Protein AF-A0A6H2CZL3-F1 (afdb_monomer)

Radius of gyration: 19.33 Å; Cα contacts (8 Å, |Δi|>4): 121; chains: 1; bounding box: 74×24×28 Å

Secondary structure (DSSP, 8-state):
------STTSSSSSHHHHHHHHHHHHHHHHHHHHHHHHHHTTSEEE-TTS-EEESSS--SHHHHHHHHHHHHHHHHHHHHHHT--HHHHHHHHHHHHHHHPPTT-EEE-TTS-EEE-

pLDDT: mean 88.23, std 17.45, range [48.12, 98.75]

Mean predicted aligned error: 8.33 Å

Structure (mmCIF, N/CA/C/O backbone):
data_AF-A0A6H2CZL3-F1
#
_entry.id   AF-A0A6H2CZL3-F1
#
loop_
_atom_site.group_PDB
_atom_site.id
_atom_site.type_symbol
_atom_site.label_atom_id
_atom_site.label_alt_id
_atom_site.label_comp_id
_atom_site.label_asym_id
_atom_site.label_entity_id
_atom_site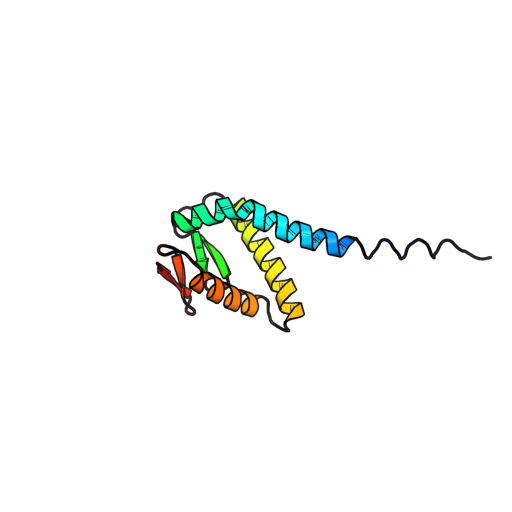.label_seq_id
_atom_site.pdbx_PDB_ins_code
_atom_site.Cartn_x
_atom_site.Cartn_y
_atom_site.Cartn_z
_atom_site.occupancy
_atom_site.B_iso_or_equiv
_atom_site.auth_seq_id
_atom_site.auth_comp_id
_atom_site.auth_asym_id
_atom_site.auth_atom_id
_atom_site.pdbx_PDB_model_num
ATOM 1 N N . MET A 1 1 ? 58.105 10.618 0.635 1.00 48.12 1 MET A N 1
ATOM 2 C CA . MET A 1 1 ? 57.285 10.075 -0.479 1.00 48.12 1 MET A CA 1
ATOM 3 C C . MET A 1 1 ? 57.118 8.583 -0.209 1.00 48.12 1 MET A C 1
ATOM 5 O O . MET A 1 1 ? 58.136 7.954 -0.010 1.00 48.12 1 MET A O 1
ATOM 9 N N . ARG A 1 2 ? 55.956 7.940 -0.112 1.00 48.84 2 ARG A N 1
ATOM 10 C CA . ARG A 1 2 ? 54.573 8.266 -0.472 1.00 48.84 2 ARG A CA 1
ATOM 11 C C . ARG A 1 2 ? 53.651 7.332 0.337 1.00 48.84 2 ARG A C 1
ATOM 13 O O . ARG A 1 2 ? 53.882 6.133 0.362 1.00 48.84 2 ARG A O 1
ATOM 20 N N . SER A 1 3 ? 52.658 7.929 0.997 1.00 53.06 3 SER A N 1
ATOM 21 C CA . SER A 1 3 ? 51.289 7.427 1.203 1.00 53.06 3 SER A CA 1
ATOM 22 C C . SER A 1 3 ? 51.041 5.917 1.077 1.00 53.06 3 SER A C 1
ATOM 24 O O . SER A 1 3 ? 50.919 5.408 -0.037 1.00 53.06 3 SER A O 1
ATOM 26 N N . LEU A 1 4 ? 50.783 5.250 2.206 1.00 49.16 4 LEU A N 1
ATOM 27 C CA . LEU A 1 4 ? 49.970 4.033 2.203 1.00 49.16 4 LEU A CA 1
ATOM 28 C C . LEU A 1 4 ? 48.938 3.966 3.354 1.00 49.16 4 LEU A C 1
ATOM 30 O O . LEU A 1 4 ? 49.002 3.058 4.174 1.00 49.16 4 LEU A O 1
ATOM 34 N N . PRO A 1 5 ? 47.935 4.868 3.406 1.00 51.53 5 PRO A N 1
ATOM 35 C CA . PRO A 1 5 ? 46.680 4.597 4.094 1.00 51.53 5 PRO A CA 1
ATOM 36 C C . PRO A 1 5 ? 45.530 4.631 3.076 1.00 51.53 5 PRO A C 1
ATOM 38 O O . PRO A 1 5 ? 44.722 5.549 3.085 1.00 51.53 5 PRO A O 1
ATOM 41 N N . VAL A 1 6 ? 45.485 3.696 2.120 1.00 51.97 6 VAL A N 1
ATOM 42 C CA . VAL A 1 6 ? 44.396 3.684 1.110 1.00 51.97 6 VAL A CA 1
ATOM 43 C C . VAL A 1 6 ? 43.680 2.332 1.006 1.00 51.97 6 VAL A C 1
ATOM 45 O O . VAL A 1 6 ? 42.554 2.277 0.530 1.00 51.97 6 VAL A O 1
ATOM 48 N N . ILE A 1 7 ? 44.238 1.239 1.535 1.00 51.34 7 ILE A N 1
ATOM 49 C CA . ILE A 1 7 ? 43.672 -0.104 1.290 1.00 51.34 7 ILE A CA 1
ATOM 50 C C . ILE A 1 7 ? 42.625 -0.537 2.343 1.00 51.34 7 ILE A C 1
ATOM 52 O O . ILE A 1 7 ? 41.832 -1.433 2.082 1.00 51.34 7 ILE A O 1
ATOM 56 N N . ILE A 1 8 ? 42.514 0.141 3.494 1.00 49.31 8 ILE A N 1
ATOM 57 C CA . ILE A 1 8 ? 41.542 -0.231 4.551 1.00 49.31 8 ILE A CA 1
ATOM 58 C C . ILE A 1 8 ? 40.159 0.437 4.363 1.00 49.31 8 ILE A C 1
ATOM 60 O O . ILE A 1 8 ? 39.183 0.047 4.998 1.00 49.31 8 ILE A O 1
ATOM 64 N N . ALA A 1 9 ? 40.017 1.391 3.438 1.00 49.97 9 ALA A N 1
ATOM 65 C CA . ALA A 1 9 ? 38.772 2.150 3.265 1.00 49.97 9 ALA A CA 1
ATOM 66 C C . ALA A 1 9 ? 37.742 1.517 2.301 1.00 49.97 9 ALA A C 1
ATOM 68 O O . ALA A 1 9 ? 36.653 2.065 2.147 1.00 49.97 9 ALA A O 1
ATOM 69 N N . LEU A 1 10 ? 38.043 0.382 1.651 1.00 50.00 10 LEU A N 1
ATOM 70 C CA . LEU A 1 10 ? 37.176 -0.168 0.593 1.00 50.00 10 LEU A CA 1
ATOM 71 C C . LEU A 1 10 ? 36.203 -1.274 1.057 1.00 50.00 10 LEU A C 1
ATOM 73 O O . LEU A 1 10 ? 35.234 -1.557 0.359 1.00 50.00 10 LEU A O 1
ATOM 77 N N . CYS A 1 11 ? 36.379 -1.853 2.250 1.00 48.94 11 CYS A N 1
ATOM 78 C CA . CYS A 1 11 ? 35.491 -2.922 2.746 1.00 48.94 11 CYS A CA 1
ATOM 79 C C . CYS A 1 11 ? 34.248 -2.436 3.517 1.00 48.94 11 CYS A C 1
ATOM 81 O O . CYS A 1 11 ? 33.348 -3.234 3.763 1.00 48.94 11 CYS A O 1
ATOM 83 N N . MET A 1 12 ? 34.145 -1.151 3.881 1.00 50.66 12 MET A N 1
ATOM 84 C CA . MET A 1 12 ? 32.988 -0.646 4.646 1.00 50.66 12 MET A CA 1
ATOM 85 C C . MET A 1 12 ? 31.782 -0.240 3.785 1.00 50.66 12 MET A C 1
ATOM 87 O O . MET A 1 12 ? 30.710 0.002 4.331 1.00 50.66 12 MET A O 1
ATOM 91 N N . LEU A 1 13 ? 31.905 -0.181 2.453 1.00 50.97 13 LEU A N 1
ATOM 92 C CA . LEU A 1 13 ? 30.804 0.291 1.598 1.00 50.97 13 LEU A CA 1
ATOM 93 C C . LEU A 1 13 ? 29.764 -0.784 1.232 1.00 50.97 13 LEU A C 1
ATOM 95 O O . LEU A 1 13 ? 28.692 -0.438 0.739 1.00 50.97 13 LEU A O 1
ATOM 99 N N . VAL A 1 14 ? 30.038 -2.072 1.467 1.00 51.72 14 VAL A N 1
ATOM 100 C CA . VAL A 1 14 ? 29.150 -3.169 1.025 1.00 51.72 14 VAL A CA 1
ATOM 101 C C . VAL A 1 14 ? 28.102 -3.554 2.084 1.00 51.72 14 VAL A C 1
ATOM 103 O O . VAL A 1 14 ? 27.072 -4.135 1.749 1.00 51.72 14 VAL A O 1
ATOM 106 N N . THR A 1 15 ? 28.286 -3.183 3.355 1.00 50.38 15 THR A N 1
ATOM 107 C CA . THR A 1 15 ? 27.369 -3.572 4.447 1.00 50.38 15 THR A CA 1
ATOM 108 C C . THR A 1 15 ? 26.112 -2.704 4.552 1.00 50.38 15 THR A C 1
ATOM 110 O O . THR A 1 15 ? 25.101 -3.160 5.084 1.00 50.38 15 THR A O 1
ATOM 113 N N . ALA A 1 16 ? 26.124 -1.480 4.017 1.00 51.66 16 ALA A N 1
ATOM 114 C CA . ALA A 1 16 ? 25.005 -0.546 4.167 1.00 51.66 16 ALA A CA 1
ATOM 115 C C . ALA A 1 16 ? 23.739 -0.987 3.406 1.00 51.66 16 ALA A C 1
ATOM 117 O O . ALA A 1 16 ? 22.630 -0.862 3.921 1.00 51.66 16 ALA A O 1
ATOM 118 N N . VAL A 1 17 ? 23.891 -1.558 2.204 1.00 52.97 17 VAL A N 1
ATOM 119 C CA . VAL A 1 17 ? 22.752 -1.886 1.324 1.00 52.97 17 VAL A CA 1
ATOM 120 C C . VAL A 1 17 ? 21.944 -3.086 1.828 1.00 52.97 17 VAL A C 1
ATOM 122 O O . VAL A 1 17 ? 20.723 -3.108 1.671 1.00 52.97 17 VAL A O 1
ATOM 125 N N . ALA A 1 18 ? 22.596 -4.071 2.453 1.00 52.09 18 ALA A N 1
ATOM 126 C CA . ALA A 1 18 ? 21.909 -5.234 3.016 1.00 52.09 18 ALA A CA 1
ATOM 127 C C . ALA A 1 18 ? 21.042 -4.845 4.228 1.00 52.09 18 ALA A C 1
ATOM 129 O O . ALA A 1 18 ? 19.871 -5.216 4.289 1.00 52.09 18 ALA A O 1
ATOM 130 N N . ALA A 1 19 ? 21.572 -3.995 5.117 1.00 55.66 19 ALA A N 1
ATOM 131 C CA . ALA A 1 19 ? 20.868 -3.537 6.315 1.00 55.66 19 ALA A CA 1
ATOM 132 C C . ALA A 1 19 ? 19.548 -2.801 6.003 1.00 55.66 19 ALA A C 1
ATOM 134 O O . ALA A 1 19 ? 18.569 -2.948 6.729 1.00 55.66 19 ALA A O 1
ATOM 135 N N . GLN A 1 20 ? 19.480 -2.043 4.902 1.00 59.31 20 GLN A N 1
ATOM 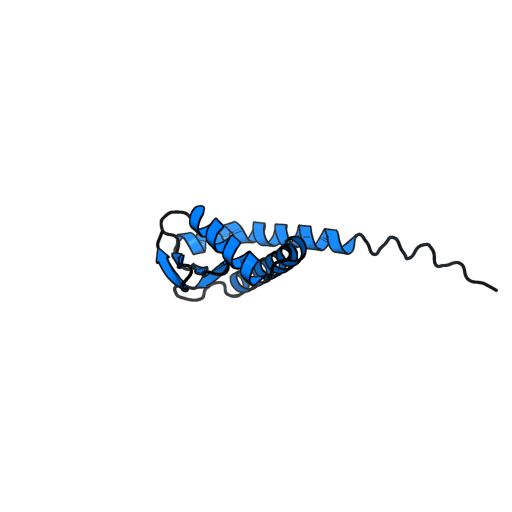136 C CA . GLN A 1 20 ? 18.269 -1.300 4.522 1.00 59.31 20 GLN A CA 1
ATOM 137 C C . GLN A 1 20 ? 17.146 -2.161 3.922 1.00 59.31 20 GLN A C 1
ATOM 139 O O . GLN A 1 20 ? 15.975 -1.784 4.016 1.00 59.31 20 GLN A O 1
ATOM 144 N N . ALA A 1 21 ? 17.466 -3.295 3.292 1.00 61.50 21 ALA A N 1
ATOM 145 C CA . ALA A 1 21 ? 16.453 -4.191 2.732 1.00 61.50 21 ALA A CA 1
ATOM 146 C C . ALA A 1 21 ? 15.767 -5.030 3.821 1.00 61.50 21 ALA A C 1
ATOM 148 O O . ALA A 1 21 ? 14.543 -5.196 3.784 1.00 61.50 21 ALA A O 1
ATOM 149 N N . ASP A 1 22 ? 16.542 -5.507 4.796 1.00 66.00 22 ASP A N 1
ATOM 150 C CA . ASP A 1 22 ? 16.024 -6.262 5.940 1.00 66.00 22 ASP A CA 1
ATOM 151 C C . ASP A 1 22 ? 15.126 -5.382 6.824 1.00 66.00 22 ASP A C 1
ATOM 153 O O . ASP A 1 22 ? 14.004 -5.774 7.152 1.00 66.00 22 ASP A O 1
ATOM 157 N N . ASP A 1 23 ? 15.539 -4.136 7.063 1.00 88.19 23 ASP A N 1
ATOM 158 C CA . ASP A 1 23 ? 14.762 -3.120 7.783 1.00 88.19 23 ASP A CA 1
ATOM 159 C C . ASP A 1 23 ? 13.419 -2.795 7.084 1.00 88.19 23 ASP A C 1
ATOM 161 O O . ASP A 1 23 ? 12.368 -2.710 7.724 1.00 88.19 23 ASP A O 1
ATOM 165 N N . LEU A 1 24 ? 13.384 -2.705 5.745 1.00 92.00 24 LEU A N 1
ATOM 166 C CA . LEU A 1 24 ? 12.129 -2.486 5.007 1.00 92.00 24 LEU A CA 1
ATOM 167 C C . LEU A 1 24 ? 11.114 -3.618 5.232 1.00 92.00 24 LEU A C 1
ATOM 169 O O . LEU A 1 24 ? 9.935 -3.358 5.492 1.00 92.00 24 LEU A O 1
ATOM 173 N N . LYS A 1 25 ? 11.562 -4.872 5.121 1.00 91.06 25 LYS A N 1
ATOM 174 C CA . LYS A 1 25 ? 10.696 -6.041 5.312 1.00 91.06 25 LYS A CA 1
ATOM 175 C C . LYS A 1 25 ? 10.187 -6.114 6.750 1.00 91.06 25 LYS A C 1
ATOM 177 O O . LYS A 1 25 ? 9.006 -6.407 6.958 1.00 91.06 25 LYS A O 1
ATOM 182 N N . GLU A 1 26 ? 11.0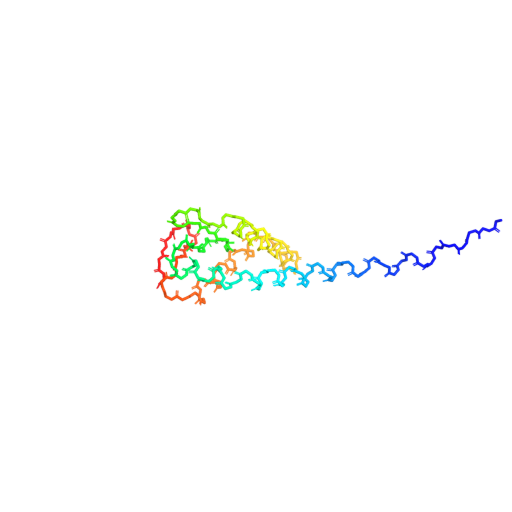48 -5.837 7.722 1.00 95.38 26 GLU A N 1
ATOM 183 C CA . GLU A 1 26 ? 10.685 -5.816 9.137 1.00 95.38 26 GLU A CA 1
ATOM 184 C C . GLU A 1 26 ? 9.600 -4.770 9.419 1.00 95.38 26 GLU A C 1
ATOM 186 O O . GLU A 1 26 ? 8.554 -5.108 9.979 1.00 95.38 26 GLU A O 1
ATOM 191 N N . ARG A 1 27 ? 9.775 -3.527 8.946 1.00 96.38 27 ARG A N 1
ATOM 192 C CA . ARG A 1 27 ? 8.782 -2.455 9.128 1.00 96.38 27 ARG A CA 1
ATOM 193 C C . ARG A 1 27 ? 7.412 -2.800 8.550 1.00 96.38 27 ARG A C 1
ATOM 195 O O . ARG A 1 27 ? 6.400 -2.602 9.224 1.00 96.38 27 ARG A O 1
ATOM 202 N N . MET A 1 28 ? 7.369 -3.326 7.325 1.00 96.94 28 MET A N 1
ATOM 203 C CA . MET A 1 28 ? 6.109 -3.738 6.691 1.00 96.94 28 MET A CA 1
ATOM 204 C C . MET A 1 28 ? 5.454 -4.896 7.454 1.00 96.94 28 MET A C 1
ATOM 206 O O . MET A 1 28 ? 4.249 -4.880 7.698 1.00 96.94 28 MET A O 1
ATOM 210 N N . THR A 1 29 ? 6.249 -5.873 7.900 1.00 96.62 29 THR A N 1
ATOM 211 C CA . THR A 1 29 ? 5.753 -7.006 8.701 1.00 96.62 29 THR A CA 1
ATOM 212 C C . THR A 1 29 ? 5.175 -6.528 10.031 1.00 96.62 29 THR A C 1
ATOM 214 O O . THR A 1 29 ? 4.100 -6.969 10.427 1.00 96.62 29 THR A O 1
ATOM 217 N N . LYS A 1 30 ? 5.838 -5.573 10.690 1.00 97.06 30 LYS A N 1
ATOM 218 C CA . LYS A 1 30 ? 5.389 -4.988 11.957 1.00 97.06 30 LYS A CA 1
ATOM 219 C C . LYS A 1 30 ? 4.059 -4.241 11.829 1.00 97.06 30 LYS A C 1
ATOM 221 O O . LYS A 1 30 ? 3.248 -4.302 12.746 1.00 97.06 30 LYS A O 1
ATOM 226 N N . ARG A 1 31 ? 3.816 -3.543 10.712 1.00 97.62 31 ARG A N 1
ATOM 227 C CA . ARG A 1 31 ? 2.547 -2.827 10.469 1.00 97.62 31 ARG A CA 1
ATOM 228 C C . ARG A 1 31 ? 1.415 -3.738 10.001 1.00 97.62 31 ARG A C 1
ATOM 230 O O . ARG A 1 31 ? 0.253 -3.368 10.154 1.00 97.62 31 ARG A O 1
ATOM 237 N N . LYS A 1 32 ? 1.733 -4.914 9.451 1.00 96.69 32 LYS A N 1
ATOM 238 C CA . LYS A 1 32 ? 0.755 -5.808 8.823 1.00 96.69 32 LYS A CA 1
ATOM 239 C C . LYS A 1 32 ? -0.480 -6.107 9.691 1.00 96.69 32 LYS A C 1
ATOM 241 O O . LYS A 1 32 ? -1.569 -5.951 9.151 1.00 96.69 32 LYS A O 1
ATOM 246 N N . PRO A 1 33 ? -0.380 -6.441 10.994 1.00 97.44 33 PRO A N 1
ATOM 247 C CA . PRO A 1 33 ? -1.571 -6.718 11.802 1.00 97.44 33 PRO A CA 1
ATOM 248 C C . PRO A 1 33 ? -2.541 -5.530 11.881 1.00 97.44 33 PRO A C 1
ATOM 250 O O . PRO A 1 33 ? -3.750 -5.710 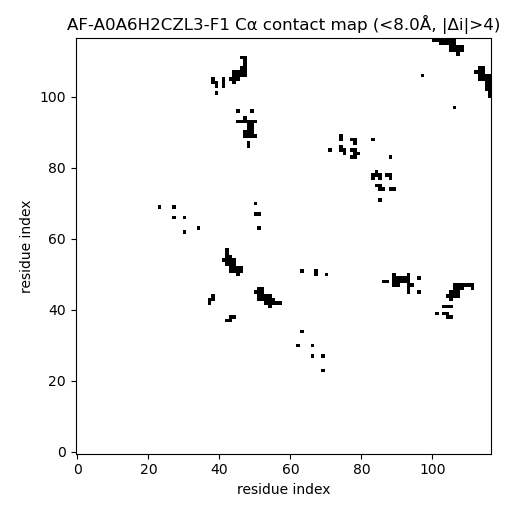11.764 1.00 97.44 33 PRO A O 1
ATOM 253 N N . THR A 1 34 ? -2.019 -4.307 12.026 1.00 96.75 34 THR A N 1
ATOM 254 C CA . THR A 1 34 ? -2.837 -3.085 12.049 1.00 96.75 34 THR A CA 1
ATOM 255 C C . THR A 1 34 ? -3.497 -2.835 10.694 1.00 96.75 34 THR A C 1
ATOM 257 O O . THR A 1 34 ? -4.684 -2.529 10.642 1.00 96.75 34 THR A O 1
ATOM 260 N N . ILE A 1 35 ? -2.751 -2.995 9.596 1.00 97.81 35 ILE A N 1
ATOM 261 C CA . ILE A 1 35 ? -3.287 -2.829 8.237 1.00 97.81 35 ILE A CA 1
ATOM 262 C C . ILE A 1 35 ? -4.369 -3.870 7.937 1.00 97.81 35 ILE A C 1
ATOM 264 O O . ILE A 1 35 ? -5.413 -3.518 7.396 1.00 97.81 35 ILE A O 1
ATOM 268 N N . ASP A 1 36 ? -4.151 -5.129 8.317 1.00 97.44 36 ASP A N 1
ATOM 269 C CA . ASP A 1 36 ? -5.118 -6.208 8.111 1.00 97.44 36 ASP A CA 1
ATOM 270 C C . ASP A 1 36 ? -6.429 -5.930 8.860 1.00 97.44 36 ASP A C 1
ATOM 272 O O . ASP A 1 36 ? -7.503 -6.124 8.294 1.00 97.44 36 ASP A O 1
ATOM 276 N N . ALA A 1 37 ? -6.357 -5.418 10.094 1.00 96.56 37 ALA A N 1
ATOM 277 C CA . ALA A 1 37 ? -7.542 -5.022 10.854 1.00 96.56 37 ALA A CA 1
ATOM 278 C C . ALA A 1 37 ? -8.330 -3.904 10.147 1.00 96.56 37 ALA A C 1
ATOM 280 O O . ALA A 1 37 ? -9.541 -4.024 9.974 1.00 96.56 37 ALA A O 1
ATOM 281 N N . MET A 1 38 ? -7.634 -2.876 9.652 1.00 97.00 38 MET A N 1
ATOM 282 C CA . MET A 1 38 ? -8.251 -1.752 8.935 1.00 97.00 38 MET A CA 1
ATOM 283 C C . MET A 1 38 ? -8.797 -2.133 7.546 1.00 97.00 38 MET A C 1
ATOM 285 O O . MET A 1 38 ? -9.696 -1.481 7.018 1.00 97.00 38 MET A O 1
ATOM 289 N N . LEU A 1 39 ? -8.247 -3.170 6.908 1.00 97.62 39 LEU A N 1
ATOM 290 C CA . LEU A 1 39 ? -8.808 -3.739 5.678 1.00 97.62 39 LEU A CA 1
ATOM 291 C C . LEU A 1 39 ? -10.048 -4.592 5.974 1.00 97.62 39 LEU A C 1
ATOM 293 O O . LEU A 1 39 ? -11.002 -4.579 5.196 1.00 97.62 39 LEU A O 1
ATOM 297 N N . ALA A 1 40 ? -10.039 -5.331 7.086 1.00 96.88 40 ALA A N 1
ATOM 298 C CA . ALA A 1 40 ? -11.146 -6.188 7.499 1.00 96.88 40 ALA A CA 1
ATOM 299 C C . ALA A 1 40 ? -12.376 -5.381 7.941 1.00 96.88 40 ALA A C 1
ATOM 301 O O . ALA A 1 40 ? -13.500 -5.731 7.576 1.00 96.88 40 ALA A O 1
ATOM 302 N N . ASP A 1 41 ? -12.174 -4.286 8.679 1.00 95.38 41 ASP A N 1
ATOM 303 C CA . ASP A 1 41 ? -13.257 -3.385 9.094 1.00 95.38 41 ASP A CA 1
ATOM 304 C C . ASP A 1 41 ? -13.720 -2.426 7.978 1.00 95.38 41 ASP A C 1
ATOM 306 O O . ASP A 1 41 ? -14.747 -1.759 8.105 1.00 95.38 41 ASP A O 1
ATOM 310 N N . GLY A 1 42 ? -13.002 -2.404 6.850 1.00 96.25 42 GLY A N 1
ATOM 311 C CA . GLY A 1 42 ? -13.334 -1.609 5.674 1.00 96.25 42 GLY A CA 1
ATOM 312 C C . GLY A 1 42 ? -12.949 -0.133 5.769 1.00 96.25 42 GLY A C 1
ATOM 313 O O . GLY A 1 42 ? -13.336 0.631 4.885 1.00 96.25 42 GLY A O 1
ATOM 314 N N . THR A 1 43 ? -12.181 0.279 6.782 1.00 96.88 43 THR A N 1
ATOM 315 C CA . THR A 1 43 ? -11.572 1.618 6.867 1.00 96.88 43 THR A CA 1
ATOM 316 C C . THR A 1 43 ? -10.659 1.878 5.671 1.00 96.88 43 THR A C 1
ATOM 318 O O . THR A 1 43 ? -10.622 2.995 5.142 1.00 96.88 43 THR A O 1
ATOM 321 N N . LEU A 1 44 ? -9.949 0.841 5.224 1.00 98.25 44 LEU A N 1
ATOM 322 C CA . LEU A 1 44 ? -9.080 0.859 4.053 1.00 98.25 44 LEU A CA 1
ATOM 323 C C . LEU A 1 44 ? -9.607 -0.036 2.931 1.00 98.25 44 LEU A C 1
ATOM 325 O O . LEU A 1 44 ? -10.352 -0.993 3.148 1.00 98.25 44 LEU A O 1
ATOM 329 N N . GLY A 1 45 ? -9.139 0.253 1.723 1.00 98.50 45 GLY A N 1
ATOM 330 C CA . GLY A 1 45 ? -9.184 -0.643 0.578 1.00 98.50 45 GLY A CA 1
ATOM 331 C C . GLY A 1 45 ? -7.855 -0.652 -0.175 1.00 98.50 45 GLY A C 1
ATOM 332 O O . GLY A 1 45 ? -7.014 0.231 0.000 1.00 98.50 45 GLY A O 1
ATOM 333 N N . GLU A 1 46 ? -7.678 -1.658 -1.024 1.00 98.50 46 GLU A N 1
ATOM 334 C CA . GLU A 1 46 ? -6.510 -1.803 -1.899 1.00 98.50 46 GLU A CA 1
ATOM 335 C C . GLU A 1 46 ? -6.843 -1.250 -3.288 1.00 98.50 46 GLU A C 1
ATOM 337 O O . GLU A 1 46 ? -7.775 -1.716 -3.952 1.00 98.50 46 GLU A O 1
ATOM 342 N N . ASN A 1 47 ? -6.101 -0.239 -3.731 1.00 98.69 47 ASN A N 1
ATOM 343 C CA . ASN A 1 47 ? -6.323 0.394 -5.024 1.00 98.69 47 ASN A CA 1
ATOM 344 C C . ASN A 1 47 ? -5.743 -0.437 -6.186 1.00 98.69 47 ASN A C 1
ATOM 346 O O . ASN A 1 47 ? -5.055 -1.447 -5.996 1.00 98.69 47 ASN A O 1
ATOM 350 N N . ASN A 1 48 ? -5.995 -0.004 -7.421 1.00 98.31 48 ASN A N 1
ATOM 351 C CA . ASN A 1 48 ? -5.625 -0.765 -8.618 1.00 98.31 48 ASN A CA 1
ATOM 352 C C . ASN A 1 48 ? -4.117 -0.749 -8.939 1.00 98.31 48 ASN A C 1
ATOM 354 O O . ASN A 1 48 ? -3.683 -1.416 -9.880 1.00 98.31 48 ASN A O 1
ATOM 358 N N . ILE A 1 49 ? -3.315 -0.039 -8.141 1.00 98.06 49 ILE A N 1
ATOM 359 C CA . ILE A 1 49 ? -1.850 0.013 -8.227 1.00 98.06 49 ILE A CA 1
ATOM 360 C C . ILE A 1 49 ? -1.161 -0.530 -6.963 1.00 98.06 49 ILE A C 1
ATOM 362 O O . ILE A 1 49 ? 0.045 -0.352 -6.791 1.00 98.06 49 ILE A O 1
ATOM 366 N N . GLY A 1 50 ? -1.898 -1.223 -6.089 1.00 97.69 50 GLY A N 1
ATOM 367 C CA . GLY A 1 50 ? -1.347 -1.940 -4.937 1.00 97.69 50 GLY A CA 1
ATOM 368 C C . GLY A 1 50 ? -1.008 -1.043 -3.746 1.00 97.69 50 GLY A C 1
ATOM 369 O O . GLY A 1 50 ? -0.157 -1.395 -2.929 1.00 97.69 50 GLY A O 1
ATOM 370 N N . LEU A 1 51 ? -1.636 0.123 -3.633 1.00 98.56 51 LEU A N 1
ATOM 371 C CA . LEU A 1 51 ? -1.522 1.015 -2.481 1.00 98.56 51 LEU A CA 1
ATOM 372 C C . LEU A 1 51 ? -2.822 1.024 -1.674 1.00 98.56 51 LEU A C 1
ATOM 374 O O . LEU A 1 51 ? -3.899 0.722 -2.186 1.00 98.56 51 LEU A O 1
ATOM 378 N N . LEU A 1 52 ? -2.699 1.393 -0.404 1.00 98.62 52 LEU A N 1
ATOM 379 C CA . LEU A 1 52 ? -3.823 1.521 0.513 1.00 98.62 52 LEU A CA 1
ATOM 380 C C . LEU A 1 52 ? -4.480 2.890 0.363 1.00 98.62 52 LEU A C 1
ATOM 382 O O . LEU A 1 52 ? -3.788 3.912 0.368 1.00 98.62 52 LEU A O 1
ATOM 386 N N . GLU A 1 53 ? -5.806 2.909 0.313 1.00 98.31 53 GLU A N 1
ATOM 387 C CA . GLU A 1 53 ? -6.614 4.129 0.322 1.00 98.31 53 GLU A CA 1
ATOM 388 C C . GLU A 1 53 ? -7.727 4.032 1.366 1.00 98.31 53 GLU A C 1
ATOM 390 O O . GLU A 1 53 ? -8.283 2.957 1.601 1.00 98.31 53 GLU A O 1
ATOM 395 N N . TYR A 1 54 ? -8.071 5.161 1.986 1.00 97.75 54 TYR A N 1
ATOM 396 C CA . TYR A 1 54 ? -9.205 5.229 2.902 1.00 97.75 54 TYR A CA 1
ATOM 397 C C . TYR A 1 54 ? -10.534 5.112 2.150 1.00 97.75 54 TYR A C 1
ATOM 399 O O . TYR A 1 54 ? -10.725 5.684 1.077 1.00 97.75 54 TYR A O 1
ATOM 407 N N . ARG A 1 55 ? -11.486 4.389 2.746 1.00 95.62 55 ARG A N 1
ATOM 408 C CA . ARG A 1 55 ? -12.880 4.290 2.271 1.00 95.62 55 ARG A CA 1
ATOM 409 C C . ARG A 1 55 ? -13.857 5.117 3.109 1.00 95.62 55 ARG A C 1
ATOM 411 O O . ARG A 1 55 ? -15.031 5.210 2.764 1.00 95.62 55 ARG A O 1
ATOM 418 N N . GLY A 1 56 ? -13.368 5.718 4.190 1.00 86.88 56 GLY A N 1
ATOM 419 C CA . GLY A 1 56 ? -14.133 6.535 5.123 1.00 86.88 56 GLY A CA 1
ATOM 420 C C . GLY A 1 56 ? -13.229 7.533 5.840 1.00 86.88 56 GLY A C 1
ATOM 421 O O . GLY A 1 56 ? -12.348 8.128 5.225 1.00 86.88 56 GLY A O 1
ATOM 422 N N . LYS A 1 57 ? -13.438 7.723 7.146 1.00 88.25 57 LYS A N 1
ATOM 423 C CA . LYS A 1 57 ? -12.645 8.666 7.944 1.00 88.25 57 LYS A CA 1
ATOM 424 C C . LYS A 1 57 ? -11.165 8.275 7.949 1.00 88.25 57 LYS A C 1
ATOM 426 O O . LYS A 1 57 ? -10.816 7.137 8.255 1.00 88.25 57 LYS A O 1
ATOM 431 N N . GLU A 1 58 ? -10.301 9.249 7.692 1.00 90.19 58 GLU A N 1
ATOM 432 C CA . GLU A 1 58 ? -8.857 9.052 7.735 1.00 90.19 58 GLU A CA 1
ATOM 433 C C . GLU A 1 58 ? -8.380 8.956 9.193 1.00 90.19 58 GLU A C 1
ATOM 435 O O . GLU A 1 58 ? -8.241 9.955 9.901 1.00 90.19 58 GLU A O 1
ATOM 440 N N . LEU A 1 59 ? -8.166 7.730 9.670 1.00 87.69 59 LEU A N 1
ATOM 441 C CA . LEU A 1 59 ? -7.586 7.430 10.981 1.00 87.69 59 LEU A CA 1
ATOM 442 C C . LEU A 1 59 ? -6.216 6.784 10.797 1.00 87.69 59 LEU A C 1
ATOM 444 O O . LEU A 1 59 ? -6.041 5.960 9.908 1.00 87.69 59 LEU A O 1
ATOM 448 N N . HIS A 1 60 ? -5.245 7.103 11.655 1.00 89.44 60 HIS A N 1
ATOM 449 C CA . HIS A 1 60 ? -3.879 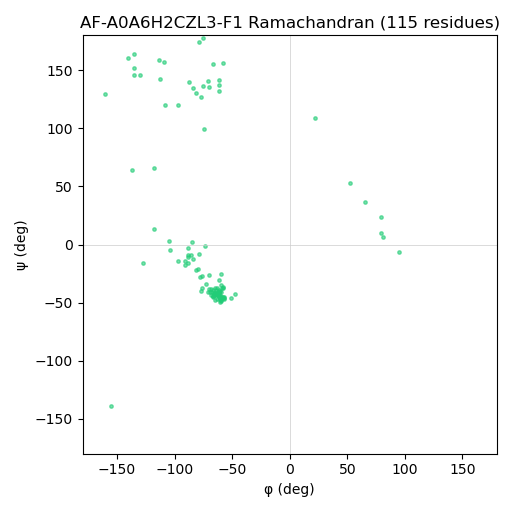6.557 11.576 1.00 89.44 60 HIS A CA 1
ATOM 450 C C . HIS A 1 60 ? -3.083 6.966 10.316 1.00 89.44 60 HIS A C 1
ATOM 452 O O . HIS A 1 60 ? -2.266 6.186 9.824 1.00 89.44 60 HIS A O 1
ATOM 458 N N . LEU A 1 61 ? -3.254 8.205 9.828 1.00 91.88 61 LEU A N 1
ATOM 459 C CA . LEU A 1 61 ? -2.625 8.719 8.594 1.00 91.88 61 LEU A CA 1
ATOM 460 C C . LEU A 1 61 ? -1.122 8.427 8.500 1.00 91.88 61 LEU A C 1
ATOM 462 O O . LEU A 1 61 ? -0.626 8.039 7.445 1.00 91.88 61 LEU A O 1
ATOM 466 N N . ALA A 1 62 ? -0.389 8.591 9.606 1.00 93.88 62 ALA A N 1
ATOM 467 C CA . ALA A 1 62 ? 1.052 8.359 9.632 1.00 93.88 62 ALA A CA 1
ATOM 468 C C . ALA A 1 62 ? 1.417 6.904 9.290 1.00 93.88 62 ALA A C 1
ATOM 470 O O . ALA A 1 62 ? 2.344 6.680 8.515 1.00 93.88 62 ALA A O 1
ATOM 471 N N . ILE A 1 63 ? 0.670 5.927 9.815 1.00 94.56 63 ILE A N 1
ATOM 472 C CA . ILE A 1 63 ? 0.916 4.499 9.566 1.00 94.56 63 ILE A CA 1
ATOM 473 C C .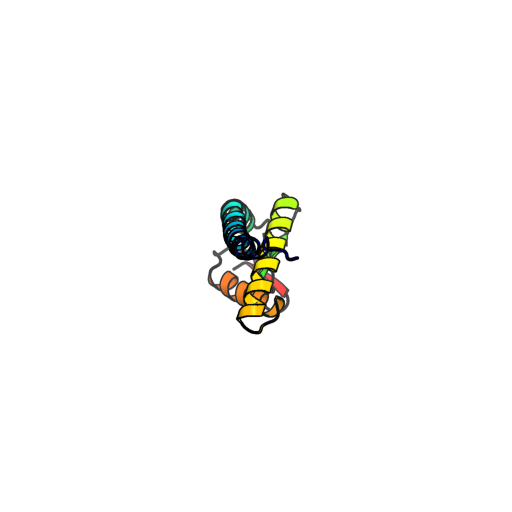 ILE A 1 63 ? 0.659 4.177 8.091 1.00 94.56 63 ILE A C 1
ATOM 475 O O . ILE A 1 63 ? 1.474 3.500 7.467 1.00 94.56 63 ILE A O 1
ATOM 479 N N . ILE A 1 64 ? -0.424 4.706 7.515 1.00 97.19 64 ILE A N 1
ATOM 480 C CA . ILE A 1 64 ? -0.804 4.433 6.119 1.00 97.19 64 ILE A CA 1
ATOM 481 C C . ILE A 1 64 ? 0.151 5.106 5.137 1.00 97.19 64 ILE A C 1
ATOM 483 O O . ILE A 1 64 ? 0.586 4.481 4.169 1.00 97.19 64 ILE A O 1
ATOM 487 N N . LYS A 1 65 ? 0.561 6.347 5.420 1.00 97.19 65 LYS A N 1
ATOM 488 C CA . LYS A 1 65 ? 1.580 7.048 4.633 1.00 97.19 65 LYS A CA 1
ATOM 489 C C . LYS A 1 65 ? 2.904 6.286 4.640 1.00 97.19 65 LYS A C 1
ATOM 491 O O . LYS A 1 65 ? 3.462 6.042 3.576 1.00 97.19 65 LYS A O 1
ATOM 496 N N . GLN A 1 66 ? 3.375 5.860 5.813 1.00 97.38 66 GLN A N 1
ATOM 497 C CA . GLN A 1 66 ? 4.606 5.073 5.939 1.00 97.38 66 GLN A CA 1
ATOM 498 C C . GLN A 1 66 ? 4.511 3.725 5.217 1.00 97.38 66 GLN A C 1
ATOM 500 O O . GLN A 1 66 ? 5.468 3.308 4.567 1.00 97.38 66 GLN A O 1
ATOM 505 N N . GLU A 1 67 ? 3.365 3.048 5.305 1.00 98.19 67 GLU A N 1
ATOM 506 C CA . GLU A 1 67 ? 3.150 1.782 4.610 1.00 98.19 67 GLU A CA 1
ATOM 507 C C . GLU A 1 67 ? 3.174 1.961 3.089 1.00 98.19 67 GLU A C 1
ATOM 509 O O . GLU A 1 67 ? 3.900 1.242 2.403 1.00 98.19 67 GLU A O 1
ATOM 514 N N . ASN A 1 68 ? 2.465 2.955 2.551 1.00 98.44 68 ASN A N 1
ATOM 515 C CA . ASN A 1 68 ? 2.483 3.243 1.117 1.00 98.44 68 ASN A CA 1
ATOM 516 C C . ASN A 1 68 ? 3.870 3.698 0.630 1.00 98.44 68 ASN A C 1
ATOM 518 O O . ASN A 1 68 ? 4.304 3.293 -0.449 1.00 98.44 68 ASN A O 1
ATOM 522 N N . GLU A 1 69 ? 4.610 4.480 1.421 1.00 98.00 69 GLU A N 1
ATOM 523 C CA . GLU A 1 69 ? 6.002 4.840 1.116 1.00 98.00 69 GLU A CA 1
ATOM 524 C C . GLU A 1 69 ? 6.905 3.602 1.024 1.00 98.00 69 GLU A C 1
ATOM 526 O O . GLU A 1 69 ? 7.707 3.480 0.093 1.00 98.00 69 GLU A O 1
ATOM 531 N N . ASP A 1 70 ? 6.767 2.666 1.960 1.00 98.06 70 ASP A N 1
ATOM 532 C CA . ASP A 1 70 ? 7.539 1.426 1.978 1.00 98.06 70 ASP A CA 1
ATOM 533 C C . ASP A 1 70 ? 7.127 0.473 0.837 1.00 98.06 70 ASP A C 1
ATOM 535 O O . ASP A 1 70 ? 8.004 -0.087 0.168 1.00 98.06 70 ASP A O 1
ATOM 539 N N . ARG A 1 71 ? 5.832 0.379 0.501 1.00 98.19 71 ARG A N 1
ATOM 540 C CA . ARG A 1 71 ? 5.354 -0.322 -0.707 1.00 98.19 71 ARG A CA 1
ATOM 541 C C . ARG A 1 71 ? 5.967 0.267 -1.976 1.00 98.19 71 ARG A C 1
ATOM 543 O O . ARG A 1 71 ? 6.482 -0.479 -2.805 1.00 98.19 71 ARG A O 1
ATOM 550 N N . LEU A 1 72 ? 6.011 1.593 -2.109 1.00 98.06 72 LEU A N 1
ATOM 551 C CA . LEU A 1 72 ? 6.629 2.255 -3.262 1.00 98.06 72 LEU A CA 1
ATOM 552 C C . LEU A 1 72 ? 8.139 2.000 -3.347 1.00 98.06 72 LEU A C 1
ATOM 554 O O . LEU A 1 72 ? 8.657 1.787 -4.446 1.00 98.06 72 LEU A O 1
ATOM 558 N N . LYS A 1 73 ? 8.861 1.992 -2.218 1.00 97.06 73 LYS A N 1
ATOM 559 C CA . LYS A 1 73 ? 10.287 1.609 -2.187 1.00 97.06 73 LYS A CA 1
ATOM 560 C C . LYS A 1 73 ? 10.475 0.175 -2.678 1.00 97.06 73 LYS A C 1
ATOM 562 O O . LYS A 1 73 ? 11.330 -0.064 -3.533 1.00 97.06 73 LYS A O 1
ATOM 567 N N . LEU A 1 74 ? 9.644 -0.754 -2.200 1.00 96.31 74 LEU A N 1
ATOM 568 C CA . LEU A 1 74 ? 9.657 -2.145 -2.648 1.00 96.31 74 LEU A CA 1
ATOM 569 C C . LEU A 1 74 ? 9.368 -2.252 -4.152 1.00 96.31 74 LEU A C 1
ATOM 571 O O . LEU A 1 74 ? 10.092 -2.944 -4.866 1.00 96.31 74 LEU A O 1
ATOM 575 N N . TYR A 1 75 ? 8.357 -1.546 -4.659 1.00 97.50 75 TYR A N 1
ATOM 576 C CA . TYR A 1 75 ? 7.965 -1.618 -6.071 1.00 97.50 75 TYR A CA 1
ATOM 577 C C . TYR A 1 75 ? 9.043 -1.050 -6.985 1.00 97.50 75 TYR A C 1
ATOM 579 O O . TYR A 1 75 ? 9.339 -1.642 -8.018 1.00 97.50 75 TYR A O 1
ATOM 587 N N . LYS A 1 76 ? 9.701 0.040 -6.578 1.00 96.88 76 LYS A N 1
ATOM 588 C CA . LYS A 1 76 ? 10.866 0.588 -7.287 1.00 96.88 76 LYS A CA 1
ATOM 589 C C . LYS A 1 76 ? 12.027 -0.407 -7.320 1.00 96.88 76 LYS A C 1
ATOM 591 O O . LYS A 1 76 ? 12.653 -0.573 -8.364 1.00 96.88 76 LYS A O 1
ATOM 596 N N . ALA A 1 77 ? 12.317 -1.075 -6.203 1.00 95.31 77 ALA A N 1
ATOM 597 C CA . ALA A 1 77 ? 13.389 -2.067 -6.137 1.00 95.31 77 ALA A CA 1
ATOM 598 C C . ALA A 1 77 ? 13.096 -3.298 -7.012 1.00 95.31 77 ALA A C 1
ATOM 600 O O . ALA A 1 77 ? 13.980 -3.764 -7.730 1.00 95.31 77 ALA A O 1
ATOM 601 N N . LEU A 1 78 ? 11.859 -3.801 -6.990 1.00 94.50 78 LEU A N 1
ATOM 602 C CA . LEU A 1 78 ? 11.423 -4.913 -7.838 1.00 94.50 78 LEU A CA 1
ATOM 603 C C . LEU A 1 78 ? 11.380 -4.525 -9.317 1.00 94.50 78 LEU A C 1
ATOM 605 O O . LEU A 1 78 ? 11.837 -5.298 -10.150 1.00 94.50 78 LEU A O 1
ATOM 609 N N . GLY A 1 79 ? 10.904 -3.320 -9.634 1.00 97.06 79 GLY A N 1
ATOM 610 C CA . GLY A 1 79 ? 10.848 -2.810 -11.002 1.00 97.06 79 GLY A CA 1
ATOM 611 C C . GLY A 1 79 ? 12.222 -2.811 -11.665 1.00 97.06 79 GLY A C 1
ATOM 612 O O . GLY A 1 79 ? 12.383 -3.368 -12.745 1.00 97.06 79 GLY A O 1
ATOM 613 N N . LYS A 1 80 ? 13.250 -2.335 -10.949 1.00 95.94 80 LYS A N 1
ATOM 614 C CA . LYS A 1 80 ? 14.649 -2.410 -11.407 1.00 95.94 80 LYS A CA 1
ATOM 615 C C . LYS A 1 80 ? 15.128 -3.840 -11.683 1.00 95.94 80 LYS A C 1
ATOM 617 O O . LYS A 1 80 ? 15.916 -4.040 -12.594 1.00 95.94 80 LYS A O 1
ATOM 622 N N . ARG A 1 81 ? 14.689 -4.828 -10.894 1.00 94.44 81 ARG A N 1
ATOM 623 C CA . ARG A 1 81 ? 15.089 -6.240 -11.061 1.00 94.44 81 ARG A CA 1
ATOM 624 C C . ARG A 1 81 ? 14.350 -6.940 -12.200 1.00 94.44 81 ARG A C 1
ATOM 626 O O . ARG A 1 81 ? 14.866 -7.909 -12.738 1.00 94.44 81 ARG A O 1
ATOM 633 N N . MET A 1 82 ? 13.136 -6.495 -12.510 1.00 94.06 82 MET A N 1
ATOM 634 C CA . MET A 1 82 ? 12.231 -7.145 -13.461 1.00 94.06 82 MET A CA 1
ATOM 635 C C . MET A 1 82 ? 12.128 -6.416 -14.805 1.00 94.06 82 MET A C 1
ATOM 637 O O . MET A 1 82 ? 11.309 -6.824 -15.624 1.00 94.06 82 MET A O 1
ATOM 641 N N . ASP A 1 83 ? 12.895 -5.339 -14.996 1.00 96.31 83 ASP A N 1
ATOM 642 C CA . ASP A 1 83 ? 12.766 -4.408 -16.123 1.00 96.31 83 ASP A CA 1
ATOM 643 C C . ASP A 1 83 ? 11.322 -3.894 -16.291 1.00 96.31 83 ASP A C 1
ATOM 645 O O . ASP A 1 83 ? 10.663 -4.054 -17.317 1.00 96.31 83 ASP A O 1
ATOM 649 N N . LYS A 1 84 ? 10.774 -3.358 -15.192 1.00 97.00 84 LYS A N 1
ATOM 650 C CA . LYS A 1 84 ? 9.416 -2.803 -15.107 1.00 97.00 84 LYS A CA 1
ATOM 651 C C . LYS A 1 84 ? 9.407 -1.472 -14.379 1.00 97.00 84 LYS A C 1
ATOM 653 O O . LYS A 1 84 ? 10.194 -1.226 -13.461 1.00 97.00 84 LYS A O 1
ATOM 658 N N . THR A 1 85 ? 8.443 -0.630 -14.714 1.00 96.88 85 THR A N 1
ATOM 659 C CA . THR A 1 85 ? 8.114 0.551 -13.917 1.00 96.88 85 THR A CA 1
ATOM 660 C C . THR A 1 85 ? 7.539 0.138 -12.558 1.00 96.88 85 THR A C 1
ATOM 662 O O . THR A 1 85 ? 6.961 -0.940 -12.389 1.00 96.88 85 THR A O 1
ATOM 665 N N . PHE A 1 86 ? 7.661 1.014 -11.555 1.00 95.06 86 PHE A N 1
ATOM 666 C CA . PHE A 1 86 ? 7.073 0.745 -10.239 1.00 95.06 86 PHE A CA 1
ATOM 667 C C . PHE A 1 86 ? 5.540 0.610 -10.313 1.00 95.06 86 PHE A C 1
ATOM 669 O O . PHE A 1 86 ? 4.967 -0.161 -9.547 1.00 95.06 86 PHE A O 1
ATOM 676 N N . THR A 1 87 ? 4.885 1.314 -11.245 1.00 96.19 87 THR A N 1
ATOM 677 C CA . THR A 1 87 ? 3.437 1.228 -11.473 1.00 96.19 87 THR A CA 1
ATOM 678 C C . THR A 1 87 ? 3.036 -0.143 -12.005 1.00 96.19 87 THR A C 1
ATOM 680 O O . THR A 1 87 ? 2.096 -0.741 -11.491 1.00 96.19 87 THR A O 1
ATOM 683 N N . GLU A 1 88 ? 3.771 -0.694 -12.975 1.00 98.06 88 GLU A N 1
ATOM 684 C CA . GLU A 1 88 ? 3.508 -2.048 -13.484 1.00 98.06 88 GLU A CA 1
ATOM 685 C C . GLU A 1 88 ? 3.669 -3.107 -12.389 1.00 98.06 88 GLU A C 1
ATOM 687 O O . GLU A 1 88 ? 2.846 -4.016 -12.279 1.00 98.06 88 GLU A O 1
ATOM 692 N N . VAL A 1 89 ? 4.689 -2.974 -11.532 1.00 98.31 89 VAL A N 1
ATOM 693 C CA . VAL A 1 89 ? 4.840 -3.843 -10.353 1.00 98.31 89 VAL A CA 1
ATOM 694 C C . VAL A 1 89 ? 3.656 -3.680 -9.400 1.00 98.31 89 VAL A C 1
ATOM 696 O O . VAL A 1 89 ? 3.122 -4.681 -8.924 1.00 98.31 89 VAL A O 1
ATOM 699 N N . GLY A 1 90 ? 3.220 -2.445 -9.149 1.00 98.06 90 GLY A N 1
ATOM 700 C CA . GLY A 1 90 ? 2.046 -2.139 -8.334 1.00 98.06 90 GLY A CA 1
ATOM 701 C C . GLY A 1 90 ? 0.772 -2.811 -8.849 1.00 98.06 90 GLY A C 1
ATOM 702 O O . GLY A 1 90 ? 0.080 -3.472 -8.082 1.00 98.06 90 GLY A O 1
ATOM 703 N N . ILE A 1 91 ? 0.514 -2.762 -10.158 1.00 98.38 91 ILE A N 1
ATOM 704 C CA . ILE A 1 91 ? -0.625 -3.444 -10.799 1.00 98.38 91 ILE A CA 1
ATOM 705 C C . ILE A 1 91 ? -0.537 -4.967 -10.613 1.00 98.38 91 ILE A C 1
ATOM 707 O O . ILE A 1 91 ? -1.522 -5.617 -10.254 1.00 98.38 91 ILE A O 1
ATOM 711 N N . LEU A 1 92 ? 0.645 -5.564 -10.807 1.00 98.06 92 LEU A N 1
ATOM 712 C CA . LEU A 1 92 ? 0.849 -7.000 -10.561 1.00 98.06 92 LEU A CA 1
ATOM 713 C C . LEU A 1 92 ? 0.595 -7.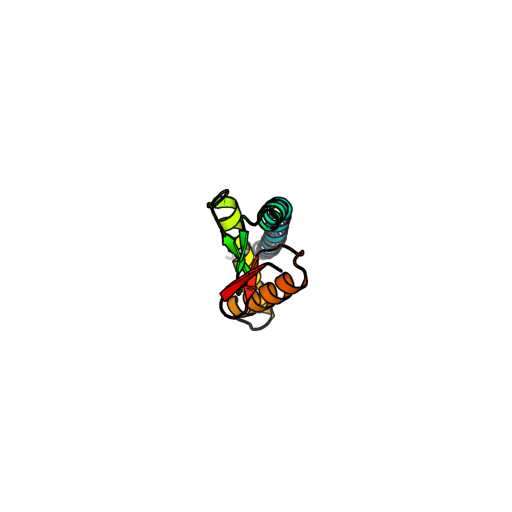362 -9.091 1.00 98.06 92 LEU A C 1
ATOM 715 O O . LEU A 1 92 ? 0.002 -8.403 -8.793 1.00 98.06 92 LEU A O 1
ATOM 719 N N . LYS A 1 93 ? 1.013 -6.492 -8.168 1.00 98.06 93 LYS A N 1
ATOM 720 C CA . LYS A 1 93 ? 0.760 -6.641 -6.734 1.00 98.06 93 LYS A CA 1
ATOM 721 C C . LYS A 1 93 ? -0.722 -6.507 -6.400 1.00 98.06 93 LYS A C 1
ATOM 723 O O . LYS A 1 93 ? -1.215 -7.375 -5.687 1.00 98.06 93 LYS A O 1
ATOM 728 N N . ALA A 1 94 ? -1.426 -5.523 -6.954 1.00 98.44 94 ALA A N 1
ATOM 729 C CA . ALA A 1 94 ? -2.868 -5.345 -6.794 1.00 98.44 94 ALA A CA 1
ATOM 730 C C . ALA A 1 94 ? -3.638 -6.589 -7.250 1.00 98.44 94 ALA A C 1
ATOM 732 O O . ALA A 1 94 ? -4.465 -7.110 -6.508 1.00 98.44 94 ALA A O 1
ATOM 733 N N . ARG A 1 95 ? -3.301 -7.146 -8.423 1.00 97.88 95 ARG A N 1
ATOM 734 C CA . ARG A 1 95 ? -3.909 -8.390 -8.932 1.00 97.88 95 ARG A CA 1
ATOM 735 C C . ARG A 1 95 ? -3.681 -9.577 -7.995 1.00 97.88 95 ARG A C 1
ATOM 737 O O . ARG A 1 95 ? -4.609 -10.337 -7.725 1.00 97.88 95 ARG A O 1
ATOM 744 N N . LYS A 1 96 ? -2.455 -9.735 -7.480 1.00 98.00 96 LYS A N 1
ATOM 745 C CA . LYS A 1 96 ? -2.140 -10.789 -6.505 1.00 98.00 96 LYS A CA 1
ATOM 746 C C . LYS A 1 96 ? -2.934 -10.606 -5.207 1.00 98.00 96 LYS A C 1
ATOM 748 O O . LYS A 1 96 ? -3.546 -11.562 -4.742 1.00 98.00 96 LYS A O 1
ATOM 753 N N . ILE A 1 97 ? -2.961 -9.388 -4.667 1.00 97.38 97 ILE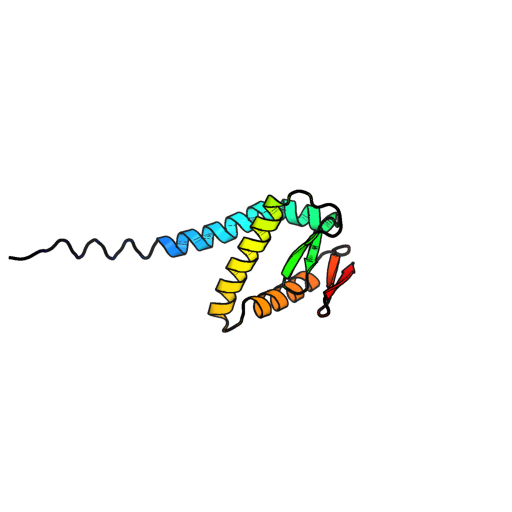 A N 1
ATOM 754 C CA . ILE A 1 97 ? -3.717 -9.045 -3.457 1.00 97.38 97 ILE A CA 1
ATOM 755 C C . ILE A 1 97 ? -5.204 -9.323 -3.670 1.00 97.38 97 ILE A C 1
ATOM 757 O O . ILE A 1 97 ? -5.797 -10.019 -2.861 1.00 97.38 97 ILE A O 1
ATOM 761 N N . ALA A 1 98 ? -5.795 -8.888 -4.783 1.00 97.81 98 ALA A N 1
ATOM 762 C CA . ALA A 1 98 ? -7.202 -9.137 -5.084 1.00 97.81 98 ALA A CA 1
ATOM 763 C C . ALA A 1 98 ? -7.540 -10.637 -5.116 1.00 97.81 98 ALA A C 1
ATOM 765 O O . ALA A 1 98 ? -8.588 -11.052 -4.617 1.00 97.81 98 ALA A O 1
ATOM 766 N N . LYS A 1 99 ? -6.634 -11.480 -5.632 1.00 97.62 99 LYS A N 1
ATOM 767 C CA . LYS A 1 99 ? -6.790 -12.942 -5.612 1.00 97.62 99 LYS A CA 1
ATOM 768 C C . LYS A 1 99 ? -6.770 -13.507 -4.187 1.00 97.62 99 LYS A C 1
ATOM 770 O O . LYS A 1 99 ? -7.612 -14.343 -3.866 1.00 97.62 99 LYS A O 1
ATOM 775 N N . GLU A 1 100 ? -5.853 -13.037 -3.348 1.00 97.25 100 GLU A N 1
ATOM 776 C CA . GLU A 1 100 ? -5.594 -13.556 -1.993 1.00 97.25 100 GLU A CA 1
ATOM 777 C C . GLU A 1 100 ? -6.455 -12.900 -0.897 1.00 97.25 100 GLU A C 1
ATOM 779 O O . GLU A 1 100 ? -6.562 -13.442 0.198 1.00 97.25 100 GLU A O 1
ATOM 784 N N . ALA A 1 101 ? -7.085 -11.757 -1.182 1.00 97.19 101 ALA A N 1
ATOM 785 C CA . ALA A 1 101 ? -7.846 -10.983 -0.208 1.00 97.19 101 ALA A CA 1
ATOM 786 C C . ALA A 1 101 ? -9.039 -11.780 0.358 1.00 97.19 101 ALA A C 1
ATOM 788 O O . ALA A 1 101 ? -9.707 -12.488 -0.411 1.00 97.19 101 ALA A O 1
ATOM 789 N N . PRO A 1 102 ? -9.342 -11.648 1.661 1.00 97.56 102 PRO A N 1
ATOM 790 C CA . PRO A 1 102 ? -10.561 -12.189 2.254 1.00 97.56 102 PRO A CA 1
ATOM 791 C C . PRO A 1 102 ? -11.839 -11.655 1.589 1.00 97.56 102 PRO A C 1
ATOM 793 O O . PRO A 1 102 ? -11.859 -10.567 1.008 1.00 97.56 102 PRO A O 1
ATOM 796 N N . ILE A 1 103 ? -12.931 -12.414 1.710 1.00 97.31 103 ILE A N 1
ATOM 797 C CA . ILE A 1 103 ? -14.276 -11.914 1.392 1.00 97.31 103 ILE A CA 1
ATOM 798 C C . ILE A 1 103 ? -14.578 -10.738 2.331 1.00 97.31 103 ILE A C 1
ATOM 800 O O . ILE A 1 103 ? -14.272 -10.785 3.523 1.00 97.31 103 ILE A O 1
ATOM 804 N N . GLY A 1 104 ? -15.166 -9.677 1.796 1.00 96.94 104 GLY A N 1
ATOM 805 C CA . GLY A 1 104 ? -15.473 -8.435 2.493 1.00 96.94 104 GLY A CA 1
ATOM 806 C C . GLY A 1 104 ? -14.414 -7.340 2.340 1.00 96.94 104 GLY A C 1
ATOM 807 O O . GLY A 1 104 ? -14.665 -6.212 2.770 1.00 96.94 104 GLY A O 1
ATOM 808 N N . THR A 1 105 ? -13.262 -7.613 1.722 1.00 98.38 105 THR A N 1
ATOM 809 C CA . THR A 1 105 ? -12.232 -6.589 1.485 1.00 98.38 105 THR A CA 1
ATOM 810 C C . THR A 1 105 ? -12.627 -5.657 0.335 1.00 98.38 105 THR A C 1
ATOM 812 O O . THR A 1 105 ? -13.084 -6.106 -0.720 1.00 98.38 105 THR A O 1
ATOM 815 N N . TRP A 1 106 ? -12.428 -4.348 0.524 1.00 98.69 106 TRP A N 1
ATOM 816 C CA . TRP A 1 106 ? -12.571 -3.345 -0.535 1.00 98.69 106 TRP A CA 1
ATOM 817 C C . TRP A 1 106 ? -11.362 -3.353 -1.468 1.00 98.69 106 TRP A C 1
ATOM 819 O O . TRP A 1 106 ? -10.221 -3.210 -1.028 1.00 98.69 106 TRP A O 1
ATOM 829 N N . LEU A 1 107 ? -11.622 -3.473 -2.765 1.00 98.75 107 LEU A N 1
ATOM 830 C CA . LEU A 1 107 ? -10.615 -3.548 -3.818 1.00 98.75 107 LEU A CA 1
ATOM 831 C C . LEU A 1 107 ? -11.025 -2.631 -4.974 1.00 98.75 107 LEU A C 1
ATOM 833 O O . LEU A 1 107 ? -12.213 -2.521 -5.280 1.00 98.75 107 LEU A O 1
ATOM 837 N N . GLN A 1 108 ? -10.074 -2.002 -5.658 1.00 98.69 108 GLN A N 1
ATOM 838 C CA . GLN A 1 108 ? -10.344 -1.428 -6.976 1.00 98.69 108 GLN A CA 1
ATOM 839 C C . GLN A 1 108 ? -10.124 -2.470 -8.074 1.00 98.69 108 GLN A C 1
ATOM 841 O O . GLN A 1 108 ? -9.167 -3.246 -8.047 1.00 98.69 108 GLN A O 1
ATOM 846 N N . ASN A 1 109 ? -11.001 -2.474 -9.075 1.00 97.75 109 ASN A N 1
ATOM 847 C CA . ASN A 1 109 ? -10.753 -3.194 -10.321 1.00 97.75 109 ASN A CA 1
ATOM 848 C C . ASN A 1 109 ? -9.741 -2.437 -11.199 1.00 97.75 109 ASN A C 1
ATOM 850 O O . ASN A 1 109 ? -9.317 -1.331 -10.875 1.00 97.75 109 ASN A O 1
ATOM 854 N N . GLU A 1 110 ? -9.376 -2.997 -12.353 1.00 95.88 110 GLU A N 1
ATOM 855 C CA . GLU A 1 110 ? -8.375 -2.385 -13.243 1.00 95.88 110 GLU A CA 1
ATOM 856 C C . GLU A 1 110 ? -8.759 -0.975 -13.728 1.00 95.88 110 GLU A C 1
ATOM 858 O O . GLU A 1 110 ? -7.881 -0.160 -13.995 1.00 95.88 110 GLU A O 1
ATOM 863 N N . ARG A 1 111 ? -10.061 -0.653 -13.766 1.00 96.56 111 ARG A N 1
ATOM 864 C CA . ARG A 1 111 ? -10.593 0.674 -14.126 1.00 96.56 111 ARG A CA 1
ATOM 865 C C . ARG A 1 111 ? -10.636 1.656 -12.947 1.00 96.56 111 ARG A C 1
ATOM 867 O O . ARG A 1 111 ? -11.116 2.770 -13.114 1.00 96.56 111 ARG A O 1
ATOM 874 N N . GLY A 1 112 ? -10.174 1.253 -11.762 1.00 97.06 112 GLY A N 1
ATOM 875 C CA . GLY A 1 112 ? -10.203 2.071 -10.548 1.00 97.06 112 GLY A CA 1
ATOM 876 C C . GLY A 1 112 ? -11.555 2.072 -9.829 1.00 97.06 112 GLY A C 1
ATOM 877 O O . GLY A 1 112 ? -11.735 2.808 -8.863 1.00 97.06 112 GLY A O 1
ATOM 878 N N . HIS A 1 113 ? -12.528 1.261 -10.263 1.00 98.25 113 HIS A N 1
ATOM 879 C CA . HIS A 1 113 ? -13.821 1.201 -9.582 1.00 98.25 113 HIS A CA 1
ATOM 880 C C . HIS A 1 113 ? -13.731 0.299 -8.358 1.00 98.25 113 HIS A C 1
ATOM 882 O O . HIS A 1 113 ? -13.293 -0.851 -8.449 1.00 98.25 113 HIS A O 1
ATOM 888 N N . TRP A 1 114 ? -14.203 0.817 -7.230 1.00 98.38 114 TRP A N 1
ATOM 889 C CA . TRP A 1 114 ? -14.289 0.078 -5.982 1.00 98.38 114 TRP A CA 1
ATOM 890 C C . TRP A 1 114 ? -15.359 -1.011 -6.041 1.00 98.38 114 TRP A C 1
ATOM 892 O O . TRP A 1 114 ? -16.489 -0.769 -6.465 1.00 98.38 114 TRP A O 1
ATOM 902 N N . TYR A 1 115 ? -15.012 -2.193 -5.553 1.00 98.25 115 TYR A N 1
ATOM 903 C CA . TYR A 1 115 ? -15.926 -3.294 -5.286 1.00 98.25 115 TYR A CA 1
ATOM 904 C C . TYR A 1 115 ? -15.528 -3.981 -3.980 1.00 98.25 115 TYR A C 1
ATOM 906 O O . TYR A 1 115 ? -14.403 -3.837 -3.496 1.00 98.25 115 TYR A O 1
ATOM 914 N N . ARG A 1 116 ? -16.469 -4.720 -3.400 1.00 97.56 116 ARG A N 1
ATOM 915 C CA . ARG A 1 116 ? -16.236 -5.527 -2.206 1.00 97.56 116 ARG A CA 1
ATOM 916 C C . ARG A 1 116 ? -16.247 -6.993 -2.626 1.00 97.56 116 ARG A C 1
ATOM 918 O O . ARG A 1 116 ? -17.225 -7.420 -3.237 1.00 97.56 116 ARG A O 1
ATOM 925 N N . LYS A 1 117 ? -15.135 -7.694 -2.397 1.00 96.44 117 LYS A N 1
ATOM 926 C CA . LYS A 1 117 ? -14.986 -9.123 -2.724 1.00 96.44 117 LYS A CA 1
ATOM 927 C C . LYS A 1 117 ? -15.913 -9.978 -1.869 1.00 96.44 117 LYS A C 1
ATOM 929 O O . LYS A 1 117 ? -16.323 -11.050 -2.351 1.00 96.44 117 LYS A O 1
#

Sequence (117 aa):
MRSLPVIIALCMLVTAVAAQADDLKERMTKRKPTIDAMLADGTLGENNIGLLEYRGKELHLAIIKQENEDRLKLYKALGKRMDKTFTEVGILKARKIAKEAPIGTWLQNERGHWYRK

Foldseek 3Di:
DDDDPPPVPPPPPPPPVVVVVVVLVVLLVVCVVVVLVCQQVQQWAQWQQGAIDGPDDDDPVVSRVVNRVSLLVVLCVVCVVVVHDSSVSSNVNLVVCVVVPDQQGWHADNVGDIDGD

Solvent-accessible surface area (backbone atoms only — not comparable to full-atom values): 6664 Å² total; per-residue (Å²): 140,78,91,85,89,68,83,82,73,70,74,71,72,70,60,61,66,58,56,57,56,55,51,51,53,50,55,54,57,69,46,40,67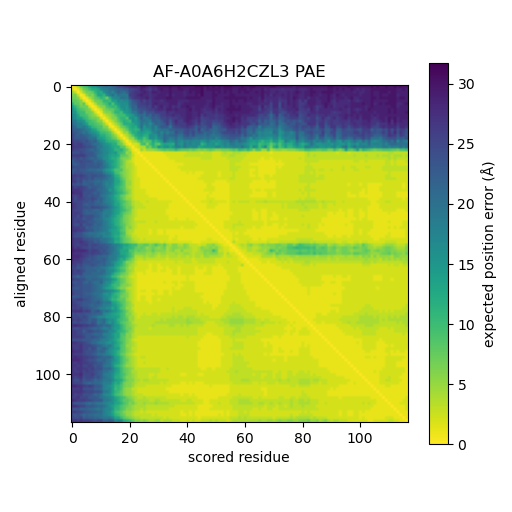,62,52,51,51,35,27,66,76,40,43,24,26,39,35,42,49,49,39,77,43,69,69,58,78,87,70,66,60,69,60,54,51,53,48,42,52,50,50,50,52,51,22,44,56,49,8,69,75,68,81,43,53,38,62,60,41,16,33,56,46,21,54,51,45,66,72,71,51,60,78,60,31,34,33,29,41,94,86,60,50,76,45,69,87